Protein AF-A0A1C5W8N8-F1 (afdb_monomer_lite)

Secondary structure (DSSP, 8-state):
-HHHHHHHHHHHHSTTTTTTTEEEEEETTTTEEEEEETTEEEEEE-TT--HHHHHHHHHHHHHHHH--

Radius of gyration: 11.27 Å; chains: 1; bounding box: 28×23×31 Å

pLDDT: mean 90.27, std 6.45, range [72.38, 96.94]

Foldseek 3Di:
DVVQVVVVVVLCPDPVSHPPQWHWDQDVVQCWIWIHHNNDIDIDHCVPPDPVRRVVVNVVVNVVVVVD

Structure (mmCIF, N/CA/C/O backbone):
data_AF-A0A1C5W8N8-F1
#
_entry.id   AF-A0A1C5W8N8-F1
#
loop_
_atom_site.group_PDB
_atom_site.id
_atom_site.type_symbol
_atom_site.label_atom_id
_atom_site.label_alt_id
_atom_site.label_comp_id
_atom_site.label_asym_id
_atom_site.label_entity_id
_atom_site.label_seq_id
_atom_site.pdbx_PDB_ins_code
_atom_site.Cartn_x
_atom_site.Cartn_y
_atom_site.Cartn_z
_atom_site.occupancy
_atom_site.B_iso_or_equiv
_atom_site.auth_seq_id
_atom_site.auth_comp_id
_atom_site.auth_asym_id
_atom_site.auth_atom_id
_atom_site.pdbx_PDB_model_num
ATOM 1 N N . MET A 1 1 ? 12.488 -1.485 -3.532 1.00 77.06 1 MET A N 1
ATOM 2 C CA . MET A 1 1 ? 11.380 -1.579 -2.549 1.00 77.06 1 MET A CA 1
ATOM 3 C C . MET A 1 1 ? 11.690 -1.062 -1.141 1.00 77.06 1 MET A C 1
ATOM 5 O O . MET A 1 1 ? 10.847 -1.194 -0.264 1.00 77.06 1 MET A O 1
ATOM 9 N N . LYS A 1 2 ? 12.829 -0.395 -0.880 1.00 86.19 2 LYS A N 1
ATOM 10 C CA . LYS A 1 2 ? 13.118 0.179 0.458 1.00 86.19 2 LYS A CA 1
ATOM 11 C C . LYS A 1 2 ? 12.084 1.225 0.908 1.00 86.19 2 LYS A C 1
ATOM 13 O O . LYS A 1 2 ? 11.964 1.501 2.097 1.00 86.19 2 LYS A O 1
ATOM 18 N N . TRP A 1 3 ? 11.357 1.812 -0.039 1.00 92.81 3 TRP A N 1
ATOM 19 C CA . TRP A 1 3 ? 10.316 2.798 0.225 1.00 92.81 3 TRP A CA 1
ATOM 20 C C . TRP A 1 3 ? 9.098 2.221 0.948 1.00 92.81 3 TRP A C 1
ATOM 22 O O . TRP A 1 3 ? 8.480 2.961 1.698 1.00 92.81 3 TRP A O 1
ATOM 32 N N . VAL A 1 4 ? 8.778 0.930 0.781 1.00 93.56 4 VAL A N 1
ATOM 33 C CA . VAL A 1 4 ? 7.634 0.297 1.463 1.00 93.56 4 VAL A CA 1
ATOM 3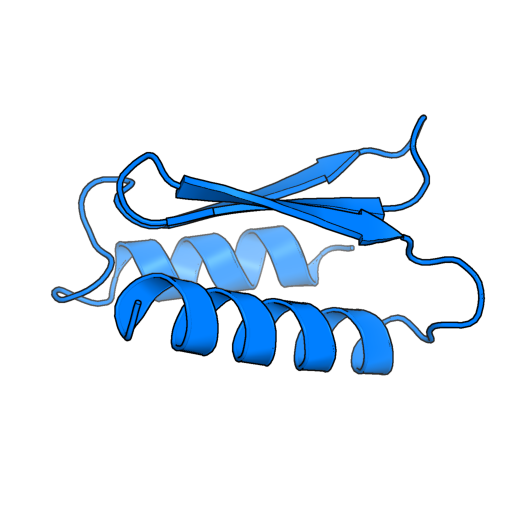4 C C . VAL A 1 4 ? 7.841 0.334 2.976 1.00 93.56 4 VAL A C 1
ATOM 36 O O . VAL A 1 4 ? 6.952 0.742 3.716 1.00 93.56 4 VAL A O 1
ATOM 39 N N . ASN A 1 5 ? 9.058 0.025 3.432 1.00 93.12 5 ASN A N 1
ATOM 40 C CA . ASN A 1 5 ? 9.416 0.112 4.849 1.00 93.12 5 ASN A CA 1
ATOM 41 C C . ASN A 1 5 ? 9.305 1.553 5.367 1.00 93.12 5 ASN A C 1
ATOM 43 O O . ASN A 1 5 ? 8.657 1.785 6.381 1.00 93.12 5 ASN A O 1
ATOM 47 N N . LYS A 1 6 ? 9.850 2.531 4.627 1.00 93.62 6 LYS A N 1
ATOM 48 C CA . LYS A 1 6 ? 9.741 3.958 4.985 1.00 93.62 6 LYS A CA 1
ATOM 49 C C . LYS A 1 6 ? 8.294 4.456 5.009 1.00 93.62 6 LYS A C 1
ATOM 51 O O . LYS A 1 6 ? 7.946 5.292 5.838 1.00 93.62 6 LYS A O 1
ATOM 56 N N . LEU A 1 7 ? 7.453 3.961 4.102 1.00 92.38 7 LEU A N 1
ATOM 57 C CA . LEU A 1 7 ? 6.034 4.289 4.074 1.00 92.38 7 LEU A CA 1
ATOM 58 C C . LEU A 1 7 ? 5.335 3.735 5.318 1.00 92.38 7 LEU A C 1
ATOM 60 O O . LEU A 1 7 ? 4.634 4.483 5.989 1.00 92.38 7 LEU A O 1
ATOM 64 N N . ASN A 1 8 ? 5.573 2.472 5.673 1.00 91.12 8 ASN A N 1
ATOM 65 C CA . ASN A 1 8 ? 5.020 1.889 6.897 1.00 91.12 8 ASN A CA 1
ATOM 66 C C . ASN A 1 8 ? 5.501 2.616 8.163 1.00 91.12 8 ASN A C 1
ATOM 68 O O . ASN A 1 8 ? 4.697 2.851 9.061 1.00 91.12 8 ASN A O 1
ATOM 72 N N . GLU A 1 9 ? 6.769 3.035 8.227 1.00 91.88 9 GLU A N 1
ATOM 73 C CA . GLU A 1 9 ? 7.281 3.876 9.321 1.00 91.88 9 GLU A CA 1
ATOM 74 C C . GLU A 1 9 ? 6.499 5.197 9.427 1.00 91.88 9 GLU A C 1
ATOM 76 O O . GLU A 1 9 ? 6.037 5.563 10.509 1.00 91.88 9 GLU A O 1
ATOM 81 N N . ALA A 1 10 ? 6.281 5.888 8.303 1.00 90.00 10 ALA A N 1
ATOM 82 C CA . ALA A 1 10 ? 5.507 7.129 8.271 1.00 90.00 10 ALA A CA 1
ATOM 83 C C . ALA A 1 10 ? 4.030 6.918 8.661 1.00 90.00 10 ALA A C 1
ATOM 85 O O . ALA A 1 10 ? 3.464 7.719 9.407 1.00 90.00 10 ALA A O 1
ATOM 86 N N . LEU A 1 11 ? 3.412 5.826 8.201 1.00 89.12 11 LEU A N 1
ATOM 87 C CA . LEU A 1 11 ? 2.033 5.457 8.535 1.00 89.12 11 LEU A CA 1
ATOM 88 C C . LEU A 1 11 ? 1.874 5.100 10.019 1.00 89.12 11 LEU A C 1
ATOM 90 O O . LEU A 1 11 ? 0.858 5.444 10.623 1.00 89.12 11 LEU A O 1
ATOM 94 N N . ALA A 1 12 ? 2.873 4.454 10.624 1.00 86.94 12 ALA A N 1
ATOM 95 C CA . ALA A 1 12 ? 2.859 4.115 12.044 1.00 86.94 12 ALA A CA 1
ATOM 96 C C . ALA A 1 12 ? 2.929 5.363 12.941 1.00 86.94 12 ALA A C 1
ATOM 98 O O . ALA A 1 12 ? 2.303 5.392 14.002 1.00 86.94 12 ALA A O 1
ATOM 99 N N . LEU A 1 13 ? 3.657 6.396 12.501 1.00 88.12 13 LEU A N 1
ATOM 100 C CA . LEU A 1 13 ? 3.788 7.675 13.206 1.00 88.12 13 LEU A CA 1
ATOM 101 C C . LEU A 1 13 ? 2.571 8.593 13.034 1.00 88.12 13 LEU A C 1
ATOM 103 O O . LEU A 1 13 ? 2.351 9.484 13.854 1.00 88.12 13 LEU A O 1
ATOM 107 N N . ASN A 1 14 ? 1.776 8.399 11.982 1.00 83.44 14 ASN A N 1
ATOM 108 C CA . ASN A 1 14 ? 0.605 9.225 11.723 1.00 83.44 14 ASN A CA 1
ATOM 109 C C . ASN A 1 14 ? -0.604 8.725 12.546 1.00 83.44 14 ASN A C 1
ATOM 111 O O . ASN A 1 14 ? -1.047 7.594 12.356 1.00 83.44 14 ASN A O 1
ATOM 115 N N . PRO A 1 15 ? -1.201 9.549 13.430 1.00 81.25 15 PRO A N 1
ATOM 116 C CA . PRO A 1 15 ? -2.285 9.125 14.320 1.00 81.25 15 PRO A CA 1
ATOM 117 C C . PRO A 1 15 ? -3.531 8.606 13.586 1.00 81.25 15 PRO A C 1
ATOM 119 O O . PRO A 1 15 ? -4.220 7.732 14.115 1.00 81.25 15 PRO A O 1
ATOM 122 N N . TYR A 1 16 ? -3.797 9.073 12.363 1.00 74.06 16 TYR A N 1
ATOM 123 C CA . TYR A 1 16 ? -4.951 8.648 11.562 1.00 74.06 16 TYR A CA 1
ATOM 124 C C . TYR A 1 16 ? -4.776 7.243 10.959 1.00 74.06 16 TYR A C 1
ATOM 126 O O . TYR A 1 16 ? -5.753 6.504 10.815 1.00 74.06 16 TYR A O 1
ATOM 134 N N . THR A 1 17 ? -3.531 6.850 10.686 1.00 76.06 17 THR A N 1
ATOM 135 C CA . THR A 1 17 ? -3.144 5.554 10.097 1.00 76.06 17 THR A CA 1
ATOM 136 C C . THR A 1 17 ? -2.460 4.613 11.102 1.00 76.06 17 THR A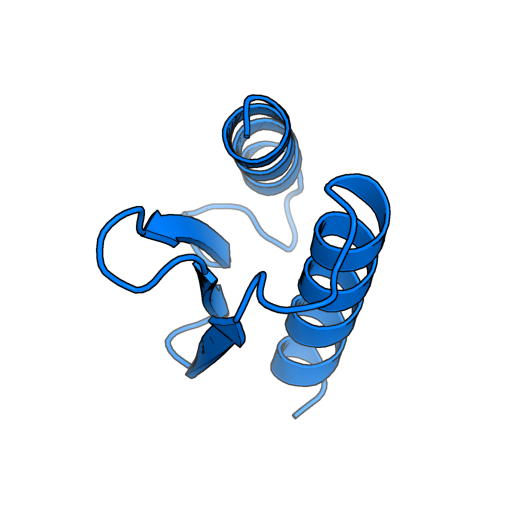 C 1
ATOM 138 O O . THR A 1 17 ? -2.187 3.455 10.787 1.00 76.06 17 THR A O 1
ATOM 141 N N . SER A 1 18 ? -2.217 5.093 12.326 1.00 72.75 18 SER A N 1
ATOM 142 C CA . SER A 1 18 ? -1.566 4.365 13.420 1.00 72.75 18 SER A CA 1
ATOM 143 C C . SER A 1 18 ? -2.345 3.114 13.856 1.00 72.75 18 SER A C 1
ATOM 145 O O . SER A 1 18 ? -3.531 2.959 13.558 1.00 72.75 18 SER A O 1
ATOM 147 N N . ARG A 1 19 ? -1.682 2.224 14.614 1.00 77.00 19 ARG A N 1
ATOM 148 C CA . ARG A 1 19 ? -2.203 0.918 15.084 1.00 77.00 19 ARG A CA 1
ATOM 149 C C . ARG A 1 19 ? -2.442 -0.116 13.976 1.00 77.00 19 ARG A C 1
ATOM 151 O O . ARG A 1 19 ? -3.400 -0.878 14.058 1.00 77.00 19 ARG A O 1
ATOM 158 N N . ASN A 1 20 ? -1.582 -0.146 12.959 1.00 73.81 20 ASN A N 1
ATOM 159 C CA . ASN A 1 20 ? -1.681 -1.083 11.830 1.00 73.81 20 ASN A CA 1
ATOM 160 C C . ASN A 1 20 ? -3.025 -0.990 11.085 1.00 73.81 20 ASN A C 1
ATOM 162 O O . ASN A 1 20 ? -3.493 -1.972 10.522 1.00 73.81 20 ASN A O 1
ATOM 166 N N . ARG A 1 21 ? -3.656 0.194 11.092 1.00 84.25 21 ARG A N 1
ATOM 167 C CA . ARG A 1 21 ? -4.848 0.465 10.276 1.00 84.25 21 ARG A CA 1
ATOM 168 C C . ARG A 1 21 ? -4.515 0.540 8.797 1.00 84.25 21 ARG A C 1
ATOM 170 O O . ARG A 1 21 ? -5.410 0.370 7.986 1.00 84.25 21 ARG A O 1
ATOM 177 N N . VAL A 1 22 ? -3.259 0.815 8.468 1.00 91.38 22 VAL A N 1
ATOM 178 C CA . VAL A 1 22 ? -2.735 0.686 7.116 1.00 91.38 22 VAL A CA 1
ATOM 179 C C . VAL A 1 22 ? -1.510 -0.200 7.168 1.00 91.38 22 VAL A C 1
ATOM 181 O O . VAL A 1 22 ? -0.602 0.061 7.961 1.00 91.38 22 VAL A O 1
ATOM 184 N N . THR A 1 23 ? -1.468 -1.213 6.314 1.00 93.06 23 THR A N 1
ATOM 185 C CA . THR A 1 23 ? -0.256 -1.988 6.059 1.00 93.06 23 THR A CA 1
ATOM 186 C C . THR A 1 23 ? 0.008 -2.031 4.563 1.00 93.06 23 THR A C 1
ATOM 188 O O . THR A 1 23 ? -0.904 -2.139 3.743 1.00 93.06 23 THR A O 1
ATOM 191 N N . VAL A 1 24 ? 1.281 -1.897 4.204 1.00 95.12 24 VAL A N 1
ATOM 192 C CA . VAL A 1 24 ? 1.746 -1.991 2.823 1.00 95.12 24 VAL A CA 1
ATOM 193 C C . VAL A 1 24 ? 2.849 -3.035 2.773 1.00 95.12 24 VAL A C 1
ATOM 195 O O . VAL A 1 24 ? 3.851 -2.913 3.475 1.00 95.12 24 VAL A O 1
ATOM 198 N N . GLU A 1 25 ? 2.694 -4.055 1.942 1.00 95.44 25 GLU A N 1
ATOM 199 C CA . GLU A 1 25 ? 3.671 -5.132 1.798 1.00 95.44 25 GLU A CA 1
ATOM 200 C C . GLU A 1 25 ? 4.026 -5.326 0.329 1.00 95.44 25 GLU A C 1
ATOM 202 O O . GLU A 1 25 ? 3.153 -5.359 -0.534 1.00 95.44 25 GLU A O 1
ATOM 207 N N . TYR A 1 26 ? 5.314 -5.485 0.033 1.00 94.25 26 TYR A N 1
ATOM 208 C CA . TYR A 1 26 ? 5.736 -5.912 -1.293 1.00 94.25 26 TYR A CA 1
ATOM 209 C C . TYR A 1 26 ? 5.823 -7.436 -1.357 1.00 94.25 26 TYR A C 1
ATOM 211 O O . TYR A 1 26 ? 6.600 -8.041 -0.618 1.00 94.25 26 TYR A O 1
ATOM 219 N N . ASN A 1 27 ? 5.093 -8.040 -2.292 1.00 90.81 27 ASN A N 1
ATOM 220 C CA . ASN A 1 27 ? 5.155 -9.464 -2.579 1.00 90.81 27 ASN A CA 1
ATOM 221 C C . ASN A 1 27 ? 5.994 -9.707 -3.852 1.00 90.81 27 ASN A C 1
ATOM 223 O O . ASN A 1 27 ? 5.544 -9.378 -4.953 1.00 90.81 27 ASN A O 1
ATOM 227 N N . PRO A 1 28 ? 7.194 -10.309 -3.737 1.00 86.81 28 PRO A N 1
ATOM 228 C CA . PRO A 1 28 ? 8.061 -10.564 -4.885 1.00 86.81 28 PRO A CA 1
ATOM 229 C C . PRO A 1 28 ? 7.531 -11.659 -5.818 1.00 86.81 28 PRO A C 1
ATOM 231 O O . PRO A 1 28 ? 7.858 -11.640 -6.999 1.00 86.81 28 PRO A O 1
ATOM 234 N N . ILE A 1 29 ? 6.716 -12.596 -5.318 1.00 86.06 29 ILE A N 1
ATOM 235 C CA . ILE A 1 29 ? 6.130 -13.683 -6.122 1.00 86.06 29 ILE A CA 1
ATOM 236 C C . ILE A 1 29 ? 5.026 -13.127 -7.023 1.00 86.06 29 ILE A C 1
ATOM 238 O O . ILE A 1 29 ? 4.948 -13.476 -8.195 1.00 86.06 29 ILE A O 1
ATOM 242 N N . ALA A 1 30 ? 4.199 -12.231 -6.483 1.00 82.94 30 ALA A N 1
ATOM 243 C CA . ALA A 1 30 ? 3.149 -11.548 -7.234 1.00 82.94 30 ALA A CA 1
ATOM 244 C C . ALA A 1 30 ? 3.659 -10.321 -8.015 1.00 82.94 30 ALA A C 1
ATOM 246 O O . ALA A 1 30 ? 2.857 -9.656 -8.663 1.00 82.94 30 ALA A O 1
ATOM 247 N N . ASN A 1 31 ? 4.958 -10.004 -7.912 1.00 91.19 31 ASN A N 1
ATOM 248 C CA . ASN A 1 31 ? 5.579 -8.786 -8.437 1.00 91.19 31 ASN A CA 1
ATOM 249 C C . ASN A 1 31 ? 4.728 -7.533 -8.162 1.00 91.19 31 ASN A C 1
ATOM 251 O O . ASN A 1 31 ? 4.348 -6.813 -9.080 1.00 91.19 31 ASN A O 1
ATOM 255 N N . GLY A 1 32 ? 4.355 -7.287 -6.905 1.00 94.31 32 GLY A N 1
ATOM 256 C CA . GLY A 1 32 ? 3.363 -6.256 -6.603 1.00 94.31 32 GLY A CA 1
ATOM 257 C C . GLY A 1 32 ? 3.275 -5.865 -5.138 1.00 94.31 32 GLY A C 1
ATOM 258 O 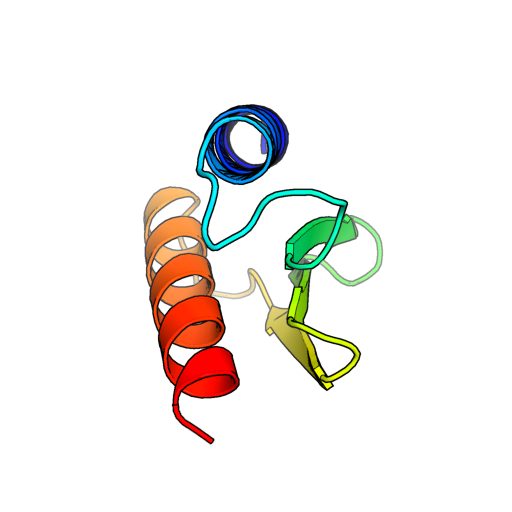O . GLY A 1 32 ? 3.981 -6.399 -4.285 1.00 94.31 32 GLY A O 1
ATOM 259 N N . VAL A 1 33 ? 2.402 -4.904 -4.852 1.00 96.38 33 VAL A N 1
ATOM 260 C CA . VAL A 1 33 ? 2.150 -4.380 -3.509 1.00 96.38 33 VAL A CA 1
ATOM 261 C C . VAL A 1 33 ? 0.760 -4.797 -3.048 1.00 96.38 33 VAL A C 1
ATOM 263 O O . VAL A 1 33 ? -0.225 -4.609 -3.761 1.00 96.38 33 VAL A O 1
ATOM 266 N N . ILE A 1 34 ? 0.692 -5.348 -1.842 1.00 95.88 34 ILE A N 1
ATOM 267 C CA . ILE A 1 34 ? -0.534 -5.646 -1.111 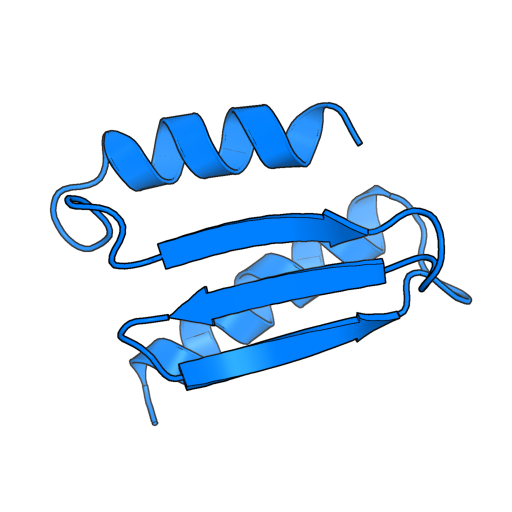1.00 95.88 34 ILE A CA 1
ATOM 268 C C . ILE A 1 34 ? -0.757 -4.505 -0.122 1.00 95.88 34 ILE A C 1
ATOM 270 O O . ILE A 1 34 ? 0.162 -4.097 0.588 1.00 95.88 34 ILE A O 1
ATOM 274 N N . ILE A 1 35 ? -1.972 -3.976 -0.106 1.00 95.44 35 ILE A N 1
ATOM 275 C CA . ILE A 1 35 ? -2.368 -2.838 0.717 1.00 95.44 35 ILE A CA 1
ATOM 276 C C . ILE A 1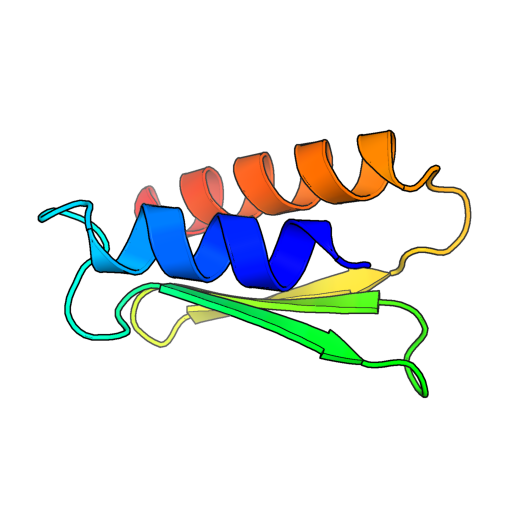 35 ? -3.570 -3.273 1.535 1.00 95.44 35 ILE A C 1
ATOM 278 O O . ILE A 1 35 ? -4.576 -3.670 0.950 1.00 95.44 35 ILE A O 1
ATOM 282 N N . ASP A 1 36 ? -3.489 -3.159 2.855 1.00 94.12 36 ASP A N 1
ATOM 283 C CA . ASP A 1 36 ? -4.647 -3.243 3.739 1.00 94.12 36 ASP A CA 1
ATOM 284 C C . ASP A 1 36 ? -4.929 -1.870 4.343 1.00 94.12 36 ASP A C 1
ATOM 286 O O . ASP A 1 36 ? -4.017 -1.209 4.838 1.00 94.12 36 ASP A O 1
ATOM 290 N N . VAL A 1 37 ? -6.186 -1.435 4.286 1.00 93.56 37 VAL A N 1
ATOM 291 C CA . VAL A 1 37 ? -6.674 -0.223 4.948 1.00 93.56 37 VAL A CA 1
ATOM 292 C C . VAL A 1 37 ? -7.928 -0.573 5.734 1.00 93.56 37 VAL A C 1
ATOM 294 O O . VAL A 1 37 ? -8.992 -0.797 5.160 1.00 93.56 37 VAL A O 1
ATOM 297 N N . CYS A 1 38 ? -7.818 -0.594 7.059 1.00 90.69 38 CYS A N 1
ATOM 298 C CA . CYS A 1 38 ? -8.903 -0.902 7.986 1.00 90.69 38 CYS A CA 1
ATOM 299 C C . CYS A 1 38 ? -9.623 -2.225 7.644 1.00 90.69 38 CYS A C 1
ATOM 301 O O . CYS A 1 38 ? -10.847 -2.300 7.754 1.00 90.69 38 CYS A O 1
ATOM 303 N N . GLY A 1 39 ? -8.882 -3.254 7.209 1.00 89.88 39 GLY A N 1
ATOM 304 C CA . GLY A 1 39 ? -9.425 -4.551 6.792 1.00 89.88 39 GLY A CA 1
ATOM 305 C C . GLY A 1 39 ? -9.944 -4.604 5.351 1.00 89.88 39 GLY A C 1
ATOM 306 O O . GLY A 1 39 ? -10.491 -5.627 4.938 1.00 89.88 39 GLY A O 1
ATOM 307 N N . LYS A 1 40 ? -9.810 -3.519 4.576 1.00 93.06 40 LYS A N 1
ATOM 308 C CA . LYS A 1 40 ? -10.065 -3.511 3.131 1.00 93.06 40 LYS A CA 1
ATOM 309 C C . LYS A 1 40 ? -8.751 -3.728 2.396 1.00 93.06 40 LYS A C 1
ATOM 311 O O . LYS A 1 40 ? -7.863 -2.878 2.453 1.00 93.06 40 LYS A O 1
ATOM 316 N N . THR A 1 41 ? -8.656 -4.825 1.657 1.00 94.00 41 THR A N 1
ATOM 317 C CA . THR A 1 41 ? -7.428 -5.188 0.948 1.00 94.00 41 THR A CA 1
ATOM 318 C C . THR A 1 41 ? -7.497 -4.831 -0.541 1.00 94.00 41 THR A C 1
ATOM 320 O O . THR A 1 41 ? -8.533 -4.989 -1.187 1.00 94.00 41 THR A O 1
ATOM 323 N N . SER A 1 42 ? -6.380 -4.378 -1.111 1.00 95.25 42 SER A N 1
ATOM 324 C CA . SER A 1 42 ? -6.186 -4.181 -2.551 1.00 95.25 42 SER A CA 1
ATOM 325 C C . SER A 1 42 ? -4.785 -4.631 -2.959 1.00 95.25 42 SER A C 1
ATOM 327 O O . SER A 1 42 ? -3.845 -4.550 -2.172 1.00 95.25 42 SER A O 1
ATOM 329 N N . VAL A 1 43 ? -4.636 -5.076 -4.206 1.00 94.94 43 VAL A N 1
ATOM 330 C CA . VAL A 1 43 ? -3.345 -5.489 -4.774 1.00 94.94 43 VAL A CA 1
ATOM 331 C C . VAL A 1 43 ? -3.041 -4.641 -6.002 1.00 94.94 43 VAL A C 1
ATOM 333 O O . VAL A 1 43 ? -3.925 -4.400 -6.824 1.00 94.94 43 VAL A O 1
ATOM 336 N N . ILE A 1 44 ? -1.796 -4.187 -6.119 1.00 95.56 44 ILE A N 1
ATOM 337 C CA . ILE A 1 44 ? -1.285 -3.438 -7.269 1.00 95.56 44 ILE A CA 1
ATOM 338 C C . ILE A 1 44 ? -0.121 -4.226 -7.861 1.00 95.56 44 ILE A C 1
ATOM 340 O O . ILE A 1 44 ? 0.872 -4.460 -7.173 1.00 95.56 44 ILE A O 1
ATOM 344 N N . SER A 1 45 ? -0.226 -4.621 -9.129 1.00 94.56 45 SER A N 1
ATOM 345 C CA . SER A 1 45 ? 0.918 -5.189 -9.847 1.00 94.56 45 SER A CA 1
ATOM 346 C C . SER A 1 45 ? 1.955 -4.098 -10.128 1.00 94.56 45 SER A C 1
ATOM 348 O O . SER A 1 45 ? 1.604 -2.974 -10.484 1.00 94.56 45 SER A O 1
ATOM 350 N N . ALA A 1 46 ? 3.235 -4.429 -9.972 1.00 93.38 46 ALA A N 1
ATOM 351 C CA . ALA A 1 46 ? 4.351 -3.588 -10.388 1.00 93.38 46 ALA A CA 1
ATOM 352 C C . ALA A 1 46 ? 4.632 -3.692 -11.896 1.00 93.38 46 ALA A C 1
ATOM 354 O O . ALA A 1 46 ? 5.485 -2.964 -12.407 1.00 93.38 46 ALA A O 1
ATOM 355 N N . ASP A 1 47 ? 3.928 -4.569 -12.616 1.00 91.75 47 ASP A N 1
ATOM 356 C CA . ASP A 1 47 ? 4.085 -4.718 -14.058 1.00 91.75 47 ASP A CA 1
ATOM 357 C C . ASP A 1 47 ? 3.796 -3.385 -14.757 1.00 91.75 47 ASP A C 1
ATOM 359 O O . ASP A 1 47 ? 2.748 -2.766 -14.570 1.00 91.75 47 ASP A O 1
ATOM 363 N N . ASN A 1 48 ? 4.738 -2.946 -15.591 1.00 92.12 48 ASN A N 1
ATOM 364 C CA . ASN A 1 48 ? 4.697 -1.671 -16.319 1.00 92.12 48 ASN A CA 1
ATOM 365 C C . ASN A 1 48 ? 4.773 -0.404 -15.447 1.00 92.12 48 ASN A C 1
ATOM 367 O O . ASN A 1 48 ? 4.615 0.700 -15.971 1.00 92.12 48 ASN A O 1
ATOM 371 N N . LEU A 1 49 ? 5.057 -0.525 -14.148 1.00 93.88 49 LEU A N 1
ATOM 372 C CA . LEU A 1 49 ? 5.284 0.620 -13.271 1.00 93.88 49 LEU A CA 1
ATOM 373 C C . LEU A 1 49 ? 6.767 0.757 -12.930 1.00 93.88 49 LEU A C 1
ATOM 375 O O . LEU A 1 49 ? 7.465 -0.203 -12.612 1.00 93.88 49 LEU A O 1
ATOM 379 N N . THR A 1 50 ? 7.253 1.997 -12.946 1.00 95.00 50 THR A N 1
ATOM 380 C CA . THR A 1 50 ? 8.520 2.315 -12.283 1.00 95.00 50 THR A CA 1
ATOM 381 C C . THR A 1 50 ? 8.340 2.219 -10.770 1.00 95.00 50 THR A C 1
ATOM 383 O O . THR A 1 50 ? 7.219 2.285 -10.263 1.00 95.00 50 THR A O 1
ATOM 386 N N . GLU A 1 51 ? 9.441 2.139 -10.017 1.00 92.69 51 GLU A N 1
ATOM 387 C CA . GLU A 1 51 ? 9.369 2.144 -8.550 1.00 92.69 51 GLU A CA 1
ATOM 388 C C . GLU A 1 51 ? 8.612 3.382 -8.029 1.00 92.69 51 GLU A C 1
ATOM 390 O O . GLU A 1 51 ? 7.775 3.257 -7.141 1.00 92.69 51 GLU A O 1
ATOM 395 N N . TYR A 1 52 ? 8.824 4.554 -8.639 1.00 93.62 52 TYR A N 1
ATOM 396 C CA . TYR A 1 52 ? 8.070 5.773 -8.326 1.00 93.62 52 TYR A CA 1
ATOM 397 C C . TYR A 1 52 ? 6.587 5.682 -8.723 1.00 93.62 52 TYR A C 1
ATOM 399 O O . TYR A 1 52 ? 5.719 6.087 -7.953 1.00 93.62 52 TYR A O 1
ATOM 407 N N . GLY A 1 53 ? 6.275 5.127 -9.899 1.00 96.38 53 GLY A N 1
ATOM 408 C CA . GLY A 1 53 ? 4.889 4.930 -10.335 1.00 96.38 53 GLY A CA 1
ATOM 409 C C . GLY A 1 53 ? 4.106 4.038 -9.372 1.00 96.38 53 GLY A C 1
ATOM 410 O O . GLY A 1 53 ? 2.997 4.378 -8.966 1.00 96.38 53 GLY A O 1
ATOM 411 N N . LEU A 1 54 ? 4.725 2.950 -8.917 1.00 95.81 54 LEU A N 1
ATOM 412 C CA . LEU A 1 54 ? 4.126 2.042 -7.946 1.00 95.81 54 LEU A CA 1
ATOM 413 C C . LEU A 1 54 ? 3.923 2.696 -6.570 1.00 95.81 54 LEU A C 1
ATOM 415 O O . LEU A 1 54 ? 2.894 2.457 -5.938 1.00 95.81 54 LEU A O 1
ATOM 419 N N . MET A 1 55 ? 4.843 3.564 -6.125 1.00 95.50 55 MET A N 1
ATOM 420 C CA . MET A 1 55 ? 4.627 4.387 -4.923 1.00 95.50 55 MET A CA 1
ATOM 421 C C . MET A 1 55 ? 3.374 5.255 -5.057 1.00 95.50 55 MET A C 1
ATOM 423 O O . MET A 1 55 ? 2.532 5.274 -4.160 1.00 95.50 55 MET A O 1
ATOM 427 N N . MET A 1 56 ? 3.240 5.965 -6.180 1.00 95.94 56 MET A N 1
ATOM 428 C CA . MET A 1 56 ? 2.119 6.877 -6.417 1.00 95.94 56 MET A CA 1
ATOM 429 C C . MET A 1 56 ? 0.778 6.140 -6.445 1.00 95.94 56 MET A C 1
ATOM 431 O O . MET A 1 56 ? -0.173 6.579 -5.798 1.00 95.94 56 MET A O 1
ATOM 435 N N . GLU A 1 57 ? 0.701 5.002 -7.138 1.00 96.94 57 GLU A N 1
ATOM 436 C CA . GLU A 1 57 ? -0.521 4.190 -7.185 1.00 96.94 57 GLU A CA 1
ATOM 437 C C . GLU A 1 57 ? -0.862 3.563 -5.828 1.00 96.94 57 G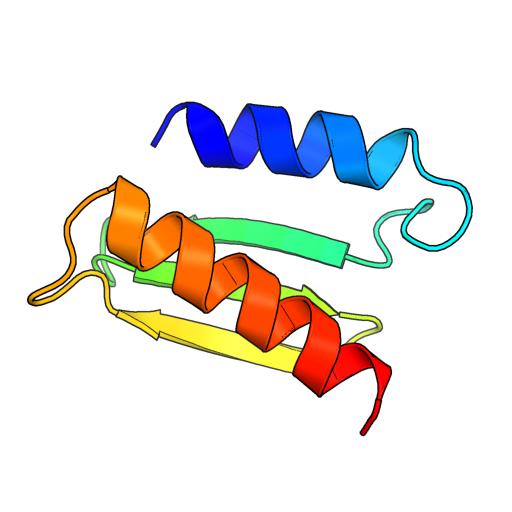LU A C 1
ATOM 439 O O . GLU A 1 57 ? -2.037 3.478 -5.459 1.00 96.94 57 GLU A O 1
ATOM 444 N N . THR A 1 58 ? 0.151 3.212 -5.032 1.00 95.81 58 THR A N 1
ATOM 445 C CA . THR A 1 58 ? -0.041 2.750 -3.649 1.00 95.81 58 THR A CA 1
ATOM 446 C C . THR A 1 58 ? -0.691 3.835 -2.795 1.00 95.81 58 THR A C 1
ATOM 448 O O . THR A 1 58 ? -1.714 3.586 -2.161 1.00 95.81 58 THR A O 1
ATOM 451 N N . MET A 1 59 ? -0.165 5.063 -2.831 1.00 93.88 59 MET A N 1
ATOM 452 C CA . MET A 1 59 ? -0.718 6.186 -2.063 1.00 93.88 59 MET A CA 1
ATOM 453 C C . MET A 1 59 ? -2.149 6.536 -2.487 1.00 93.88 59 MET A C 1
ATOM 455 O O . MET A 1 59 ? -3.012 6.715 -1.629 1.00 93.88 59 MET A O 1
ATOM 459 N N . LYS A 1 60 ? -2.427 6.571 -3.798 1.00 95.44 60 LYS A N 1
ATOM 460 C CA . LYS A 1 60 ? -3.789 6.774 -4.324 1.00 95.44 60 LYS A CA 1
ATOM 461 C C . LYS A 1 60 ? -4.750 5.685 -3.857 1.00 95.44 60 LYS A C 1
ATOM 463 O O . LYS A 1 60 ? -5.898 5.968 -3.533 1.00 95.44 60 LYS A O 1
ATOM 468 N N . THR A 1 61 ? -4.291 4.436 -3.829 1.00 96.06 61 THR A N 1
ATOM 469 C CA . THR A 1 61 ? -5.121 3.308 -3.401 1.00 96.06 61 THR A CA 1
ATOM 470 C C . THR A 1 61 ? -5.431 3.378 -1.912 1.00 96.06 61 THR A C 1
ATOM 472 O O . THR A 1 61 ? -6.576 3.137 -1.539 1.00 96.06 61 THR A O 1
ATOM 475 N N . ILE A 1 62 ? -4.462 3.765 -1.075 1.00 93.31 62 ILE A N 1
ATOM 476 C CA . ILE A 1 62 ? -4.691 3.993 0.358 1.00 93.31 62 ILE A CA 1
ATOM 477 C C . ILE A 1 62 ? -5.773 5.060 0.564 1.00 93.31 62 ILE A C 1
ATOM 479 O O . ILE A 1 62 ? -6.743 4.808 1.278 1.00 93.31 62 ILE A O 1
ATOM 483 N N . ASP A 1 63 ? -5.648 6.214 -0.099 1.00 91.88 63 ASP A N 1
ATOM 484 C CA . ASP A 1 63 ? -6.633 7.303 -0.014 1.00 91.88 63 ASP A CA 1
ATOM 485 C C . ASP A 1 63 ? -8.030 6.855 -0.477 1.00 91.88 63 ASP A C 1
ATOM 487 O O . ASP A 1 63 ? -9.025 7.044 0.225 1.00 91.88 63 ASP A O 1
ATOM 491 N N . ARG A 1 64 ? -8.105 6.151 -1.614 1.00 93.75 64 ARG A N 1
ATOM 492 C CA . ARG A 1 64 ? -9.362 5.588 -2.120 1.00 93.75 64 ARG A CA 1
ATOM 493 C C . ARG A 1 64 ? -10.013 4.645 -1.109 1.00 93.75 64 ARG A C 1
ATOM 495 O O . ARG A 1 64 ? -11.217 4.725 -0.905 1.00 93.75 64 ARG A O 1
ATOM 502 N N . LEU A 1 65 ? -9.251 3.740 -0.493 1.00 92.00 65 LEU A N 1
ATOM 503 C CA . LEU A 1 65 ? -9.798 2.762 0.455 1.00 92.00 65 LEU A CA 1
ATOM 504 C C . LEU A 1 65 ? -10.301 3.407 1.757 1.00 92.00 65 LEU A C 1
ATOM 506 O O . LEU A 1 65 ? -11.275 2.913 2.333 1.00 92.00 65 LEU A O 1
ATOM 510 N N . TYR A 1 66 ? -9.684 4.511 2.190 1.00 86.00 66 TYR A N 1
ATOM 511 C CA . TYR A 1 66 ? -10.146 5.303 3.334 1.00 86.00 66 TYR A CA 1
ATOM 512 C C . TYR A 1 66 ? -11.476 6.016 3.085 1.00 86.00 66 TYR A C 1
ATOM 514 O O . TYR A 1 66 ? -12.275 6.131 4.010 1.00 86.00 66 TYR A O 1
ATOM 522 N N . ASN A 1 67 ? -11.697 6.483 1.855 1.00 81.56 67 ASN A N 1
ATOM 523 C CA . ASN A 1 67 ? -12.870 7.275 1.477 1.00 81.56 67 ASN A CA 1
ATOM 524 C C . ASN A 1 67 ? -14.045 6.439 0.924 1.00 81.56 67 ASN A C 1
ATOM 526 O O . ASN A 1 67 ? -15.071 7.008 0.552 1.00 81.56 67 ASN A O 1
ATOM 530 N N . LEU A 1 68 ? -13.895 5.111 0.847 1.00 72.38 68 LEU A N 1
ATOM 531 C CA . LEU A 1 68 ? -14.966 4.157 0.515 1.00 72.38 68 LEU A CA 1
ATOM 532 C C . LEU A 1 68 ? -15.819 3.806 1.738 1.00 72.38 68 LEU A C 1
ATOM 534 O O . LEU A 1 68 ? -17.009 3.503 1.540 1.00 72.38 68 LEU A O 1
#

Sequence (68 aa):
MKWVNKLNEALALNPYTSRNRVTVEYNPIANGVIIDVCGKTSVISADNLTEYGLMMETMKTIDRLYNL